Protein AF-Q6EVN4-F1 (afdb_monomer_lite)

Structure (mmCIF, N/CA/C/O backbone):
data_AF-Q6EVN4-F1
#
_entry.id   AF-Q6EVN4-F1
#
loop_
_atom_site.group_PDB
_atom_site.id
_atom_site.type_symbol
_atom_site.label_atom_id
_atom_site.label_alt_id
_atom_site.label_comp_id
_atom_site.label_asym_id
_atom_site.label_entity_id
_atom_site.label_seq_id
_atom_site.pdbx_PDB_ins_code
_atom_site.Cartn_x
_atom_site.Cartn_y
_atom_site.Cartn_z
_atom_site.occupancy
_atom_site.B_iso_or_equiv
_atom_site.auth_seq_id
_atom_site.auth_comp_id
_atom_site.auth_asym_id
_atom_site.auth_atom_id
_atom_site.pdbx_PDB_model_num
ATOM 1 N N . PRO A 1 1 ? 6.214 -28.997 -30.491 1.00 69.00 1 PRO A N 1
ATOM 2 C CA . PRO A 1 1 ? 6.802 -29.088 -29.128 1.00 69.00 1 PRO A CA 1
ATOM 3 C C . PRO A 1 1 ? 8.272 -28.618 -28.977 1.00 69.00 1 PRO A C 1
ATOM 5 O O . PRO A 1 1 ? 8.758 -28.568 -27.856 1.00 69.00 1 PRO A O 1
ATOM 8 N N . THR A 1 2 ? 8.975 -28.220 -30.045 1.00 82.94 2 THR A N 1
ATOM 9 C CA . THR A 1 2 ? 10.350 -27.669 -29.977 1.00 82.94 2 THR A CA 1
ATOM 10 C C . THR A 1 2 ? 10.381 -26.142 -29.859 1.00 82.94 2 THR A C 1
ATOM 12 O O . THR A 1 2 ? 11.181 -25.593 -29.108 1.00 82.94 2 THR A O 1
ATOM 15 N N . ILE A 1 3 ? 9.449 -25.460 -30.530 1.00 86.44 3 ILE A N 1
ATOM 16 C CA . ILE A 1 3 ? 9.327 -23.992 -30.560 1.00 86.44 3 ILE A CA 1
ATOM 17 C C . ILE A 1 3 ? 9.138 -23.411 -29.149 1.00 86.44 3 ILE A C 1
ATOM 19 O O . ILE A 1 3 ? 9.861 -22.502 -28.757 1.00 86.44 3 ILE A O 1
ATOM 23 N N . ILE A 1 4 ? 8.241 -23.994 -28.342 1.00 90.94 4 ILE A N 1
ATOM 24 C CA . ILE A 1 4 ? 7.965 -23.546 -26.961 1.00 90.94 4 ILE A CA 1
ATOM 25 C C . ILE A 1 4 ? 9.218 -23.638 -26.075 1.00 90.94 4 ILE A C 1
ATOM 27 O O . ILE A 1 4 ? 9.396 -22.829 -25.172 1.00 90.94 4 ILE A O 1
ATOM 31 N N . LYS A 1 5 ? 10.123 -24.581 -26.363 1.00 87.94 5 LYS A N 1
ATOM 32 C CA . LYS A 1 5 ? 11.373 -24.756 -25.614 1.00 87.94 5 LYS A CA 1
ATOM 33 C C . LYS A 1 5 ? 12.445 -23.729 -26.005 1.00 87.94 5 LYS A C 1
ATOM 35 O O . LYS A 1 5 ? 13.275 -23.387 -25.170 1.00 87.94 5 LYS A O 1
ATOM 40 N N . LEU A 1 6 ? 12.423 -23.229 -27.245 1.00 92.50 6 LEU A N 1
ATOM 41 C CA . LEU A 1 6 ? 13.373 -22.220 -27.733 1.00 92.50 6 LEU A CA 1
ATOM 42 C C . LEU A 1 6 ? 12.982 -20.783 -27.360 1.00 92.50 6 LEU A C 1
ATOM 44 O O . LEU A 1 6 ? 13.862 -19.938 -27.214 1.00 92.50 6 LEU A O 1
ATOM 48 N N . ILE A 1 7 ? 11.684 -20.506 -27.193 1.00 93.88 7 ILE A N 1
ATOM 49 C CA . ILE A 1 7 ? 11.160 -19.165 -26.887 1.00 93.88 7 ILE A CA 1
ATOM 50 C C . ILE A 1 7 ? 11.842 -18.529 -25.658 1.00 93.88 7 ILE A C 1
ATOM 52 O O . ILE A 1 7 ? 12.358 -17.418 -25.796 1.00 93.88 7 ILE A O 1
ATOM 56 N N . PRO A 1 8 ? 11.925 -19.196 -24.487 1.00 94.31 8 PRO A N 1
ATOM 57 C CA . PRO A 1 8 ? 12.566 -18.609 -23.312 1.00 94.31 8 PRO A CA 1
ATOM 58 C C . PRO A 1 8 ? 14.036 -18.271 -23.558 1.00 94.31 8 PRO A C 1
ATOM 60 O O . PRO A 1 8 ? 14.494 -17.216 -23.142 1.00 94.31 8 PRO A O 1
ATOM 63 N N . ILE A 1 9 ? 14.754 -19.134 -24.286 1.00 95.44 9 ILE A N 1
ATOM 64 C CA . ILE A 1 9 ? 16.184 -18.959 -24.565 1.00 95.44 9 ILE A CA 1
ATOM 65 C C . ILE A 1 9 ? 16.399 -17.688 -25.388 1.00 95.44 9 ILE A C 1
ATOM 67 O O . ILE A 1 9 ? 17.206 -16.849 -24.998 1.00 95.44 9 ILE A O 1
ATOM 71 N N . MET A 1 10 ? 15.628 -17.506 -26.464 1.00 95.31 10 MET A N 1
ATOM 72 C CA . MET A 1 10 ? 15.726 -16.318 -27.317 1.00 95.31 10 MET A CA 1
ATOM 73 C C . MET A 1 10 ? 15.418 -15.028 -26.547 1.00 95.31 10 MET A C 1
ATOM 75 O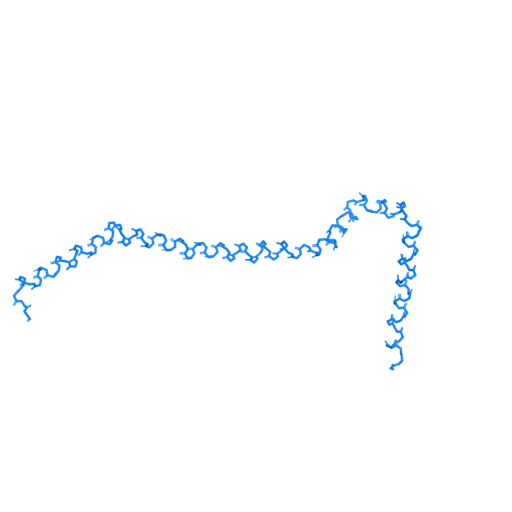 O . MET A 1 10 ? 16.160 -14.049 -26.650 1.00 95.31 10 MET A O 1
ATOM 79 N N . PHE A 1 11 ? 14.355 -15.022 -25.734 1.00 96.06 11 PHE A N 1
ATOM 80 C CA . PHE A 1 11 ? 13.997 -13.851 -24.930 1.00 96.06 11 PHE A CA 1
ATOM 81 C C . PHE A 1 11 ? 15.033 -13.544 -23.846 1.00 96.06 11 PHE A C 1
ATOM 83 O O . PHE A 1 11 ? 15.368 -12.378 -23.644 1.00 96.06 11 PHE A O 1
ATOM 90 N N . SER A 1 12 ? 15.588 -14.561 -23.184 1.00 96.62 12 SER A N 1
ATOM 91 C CA . SER A 1 12 ? 16.648 -14.374 -22.192 1.00 96.62 12 SER A CA 1
ATOM 92 C C . SER A 1 12 ? 17.928 -13.823 -22.817 1.00 96.62 12 SER A C 1
ATOM 94 O O . SER A 1 12 ? 18.504 -12.884 -22.269 1.00 96.62 12 SER A O 1
ATOM 96 N N . THR A 1 13 ? 18.359 -14.340 -23.975 1.00 96.50 13 THR A N 1
ATOM 97 C CA . THR A 1 13 ? 19.562 -13.834 -24.657 1.00 96.50 13 THR A CA 1
ATOM 98 C C . THR A 1 13 ? 19.379 -12.404 -25.153 1.00 96.50 13 THR A C 1
ATOM 100 O O . THR A 1 13 ? 20.280 -11.582 -24.991 1.00 96.50 13 THR A O 1
ATOM 103 N N . LEU A 1 14 ? 18.200 -12.073 -25.692 1.00 96.62 14 LEU A N 1
ATOM 104 C CA . LEU A 1 14 ? 17.875 -10.707 -26.107 1.00 96.62 14 LEU A CA 1
ATOM 105 C C . LEU A 1 14 ? 17.835 -9.753 -24.907 1.00 96.62 14 LEU A C 1
ATOM 107 O O . LEU A 1 14 ? 18.436 -8.683 -24.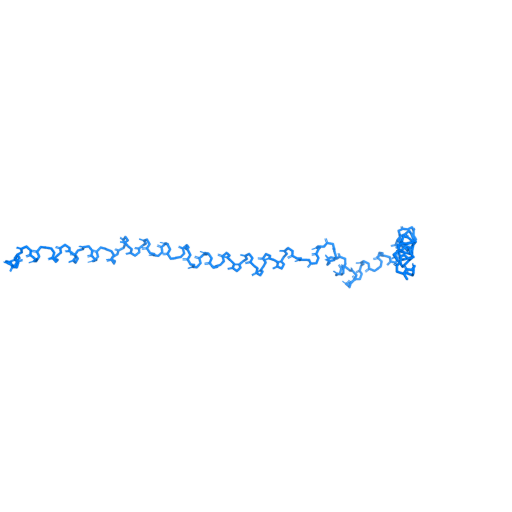955 1.00 96.62 14 LEU A O 1
ATOM 111 N N . GLY A 1 15 ? 17.188 -10.151 -23.808 1.00 96.12 15 GLY A N 1
ATOM 112 C CA . GLY A 1 15 ? 17.128 -9.354 -22.583 1.00 96.12 15 GLY A CA 1
ATOM 113 C C . GLY A 1 15 ? 18.510 -9.099 -21.978 1.00 96.12 15 GLY A C 1
ATOM 114 O O . GLY A 1 15 ? 18.813 -7.970 -21.596 1.00 96.12 15 GLY A O 1
ATOM 115 N N . ALA A 1 16 ? 19.376 -10.117 -21.957 1.00 95.19 16 ALA A N 1
ATOM 116 C CA . ALA A 1 16 ? 20.755 -9.985 -21.494 1.00 95.19 16 ALA A CA 1
ATOM 117 C C . ALA A 1 16 ? 21.567 -9.020 -22.372 1.00 95.19 16 ALA A C 1
ATOM 119 O O . ALA A 1 16 ? 22.263 -8.149 -21.849 1.00 95.19 16 ALA A O 1
ATOM 120 N N . PHE A 1 17 ? 21.433 -9.123 -23.698 1.00 94.44 17 PHE A N 1
ATOM 121 C CA . PHE A 1 17 ? 22.097 -8.214 -24.630 1.00 94.44 17 PHE A CA 1
ATOM 122 C C . PHE A 1 17 ? 21.640 -6.762 -24.432 1.00 94.44 17 PHE A C 1
ATOM 124 O O . PHE A 1 17 ? 22.471 -5.857 -24.354 1.00 94.44 17 PHE A O 1
ATOM 131 N N . VAL A 1 18 ? 20.333 -6.527 -24.280 1.00 91.88 18 VAL A N 1
ATOM 132 C CA . VAL A 1 18 ? 19.793 -5.187 -23.998 1.00 91.88 18 VAL A CA 1
ATOM 133 C C . VAL A 1 18 ? 20.313 -4.658 -22.661 1.00 91.88 18 VAL A C 1
ATOM 135 O O . VAL A 1 18 ? 20.802 -3.533 -22.607 1.00 91.88 18 VAL A O 1
ATOM 138 N N . ALA A 1 19 ? 20.279 -5.462 -21.596 1.00 90.88 19 ALA A N 1
ATOM 139 C CA . ALA A 1 19 ? 20.747 -5.050 -20.273 1.00 90.88 19 ALA A CA 1
ATOM 140 C C . ALA A 1 19 ? 22.237 -4.670 -20.263 1.00 90.88 19 ALA A C 1
ATOM 142 O O . ALA A 1 19 ? 22.617 -3.702 -19.600 1.00 90.88 19 ALA A O 1
ATOM 143 N N . TYR A 1 20 ? 23.072 -5.396 -21.013 1.00 90.12 20 TYR A N 1
ATOM 144 C CA . TYR A 1 20 ? 24.490 -5.075 -21.168 1.00 90.12 20 TYR A CA 1
ATOM 145 C C . TYR A 1 20 ? 24.694 -3.725 -21.867 1.00 90.12 20 TYR A C 1
ATOM 147 O O . TYR A 1 20 ? 25.389 -2.858 -21.338 1.00 90.12 20 TYR A O 1
ATOM 155 N N . ASN A 1 21 ? 24.032 -3.508 -23.009 1.00 87.50 21 ASN A N 1
ATOM 156 C CA . ASN A 1 21 ? 24.140 -2.250 -23.752 1.00 87.50 21 ASN A CA 1
ATOM 157 C C . ASN A 1 21 ? 23.633 -1.056 -22.930 1.00 87.50 21 ASN A C 1
ATOM 159 O O . ASN A 1 21 ? 24.285 -0.019 -22.886 1.00 87.50 21 ASN A O 1
ATOM 163 N N . VAL A 1 22 ? 22.504 -1.208 -22.234 1.00 86.06 22 VAL A N 1
ATOM 164 C CA . VAL A 1 22 ? 21.919 -0.154 -21.390 1.00 86.06 22 VAL A CA 1
ATOM 165 C C . VAL A 1 22 ? 22.858 0.221 -20.236 1.00 86.06 22 VAL A C 1
ATOM 167 O O . VAL A 1 22 ? 23.047 1.406 -19.977 1.00 86.06 22 VAL A O 1
ATOM 170 N N . ASN A 1 23 ? 23.500 -0.748 -19.575 1.00 83.62 23 ASN A N 1
ATOM 171 C CA . ASN A 1 23 ? 24.446 -0.450 -18.492 1.00 83.62 23 ASN A CA 1
ATOM 172 C C . ASN A 1 23 ? 25.765 0.159 -18.985 1.00 83.62 23 ASN A C 1
ATOM 174 O O . ASN A 1 23 ? 26.327 1.005 -18.298 1.00 83.62 23 ASN A O 1
ATOM 178 N N . PHE A 1 24 ? 26.272 -0.268 -20.145 1.00 81.00 24 PHE A N 1
ATOM 179 C CA . PHE A 1 24 ? 27.569 0.191 -20.645 1.00 81.00 24 PHE A CA 1
ATOM 180 C C . PHE A 1 24 ? 27.491 1.537 -21.389 1.00 81.00 24 PHE A C 1
ATOM 182 O O . PHE A 1 24 ? 28.377 2.372 -21.231 1.00 81.00 24 PHE A O 1
ATOM 189 N N . LEU A 1 25 ? 26.438 1.770 -22.184 1.00 65.50 25 LEU A N 1
ATOM 190 C CA . LEU A 1 25 ? 26.354 2.910 -23.113 1.00 65.50 25 LEU A CA 1
ATOM 191 C C . LEU A 1 25 ? 25.436 4.049 -22.651 1.00 65.50 25 LEU A C 1
ATOM 193 O O . LEU A 1 25 ? 25.597 5.175 -23.113 1.00 65.50 25 LEU A O 1
ATOM 197 N N . ALA A 1 26 ? 24.452 3.804 -21.783 1.00 64.69 26 ALA A N 1
ATOM 198 C CA . ALA A 1 26 ? 23.301 4.705 -21.680 1.00 64.69 26 ALA A CA 1
ATOM 199 C C . ALA A 1 26 ? 23.298 5.637 -20.454 1.00 64.69 26 ALA A C 1
ATOM 201 O O . ALA A 1 26 ? 22.232 5.944 -19.929 1.00 64.69 26 ALA A O 1
ATOM 202 N N . ASN A 1 27 ? 24.450 6.154 -20.016 1.00 69.94 27 ASN A N 1
ATOM 203 C CA . ASN A 1 27 ? 24.486 7.071 -18.867 1.00 69.94 27 ASN A CA 1
ATOM 204 C C . ASN A 1 27 ? 23.659 8.351 -19.087 1.00 69.94 27 ASN A C 1
ATOM 206 O O . ASN A 1 27 ? 22.833 8.683 -18.239 1.00 69.94 27 ASN A O 1
ATOM 210 N N . GLU A 1 28 ? 23.796 9.035 -20.227 1.00 77.44 28 GLU A N 1
ATOM 211 C CA . GLU A 1 28 ? 23.067 10.295 -20.452 1.00 77.44 28 GLU A CA 1
ATOM 212 C C . GLU A 1 28 ? 21.578 10.093 -20.755 1.00 77.44 28 GLU A C 1
ATOM 214 O O . GLU A 1 28 ? 20.733 10.789 -20.194 1.00 77.44 28 GLU A O 1
ATOM 219 N N . LEU A 1 29 ? 21.225 9.101 -21.580 1.00 78.25 29 LEU A N 1
ATOM 220 C CA . LEU A 1 29 ? 19.825 8.815 -21.915 1.00 78.25 29 LEU A CA 1
ATOM 221 C C . LEU A 1 29 ? 19.042 8.292 -20.705 1.00 78.25 29 LEU A C 1
ATOM 223 O O . LEU A 1 29 ? 17.913 8.724 -20.473 1.00 78.25 29 LEU A O 1
ATOM 227 N N . ILE A 1 30 ? 19.633 7.402 -19.897 1.00 82.12 30 ILE A N 1
ATOM 228 C CA . ILE A 1 30 ? 19.001 6.934 -18.655 1.00 82.12 30 ILE A CA 1
ATOM 229 C C . ILE A 1 30 ? 18.876 8.085 -17.662 1.00 82.12 30 ILE A C 1
ATOM 231 O O . ILE A 1 30 ? 17.857 8.177 -16.979 1.00 82.12 30 ILE A O 1
ATOM 235 N N . PHE A 1 31 ? 19.881 8.957 -17.558 1.00 82.88 31 PHE A N 1
ATOM 236 C CA . PHE A 1 31 ? 19.818 10.106 -16.664 1.00 82.88 31 PHE A CA 1
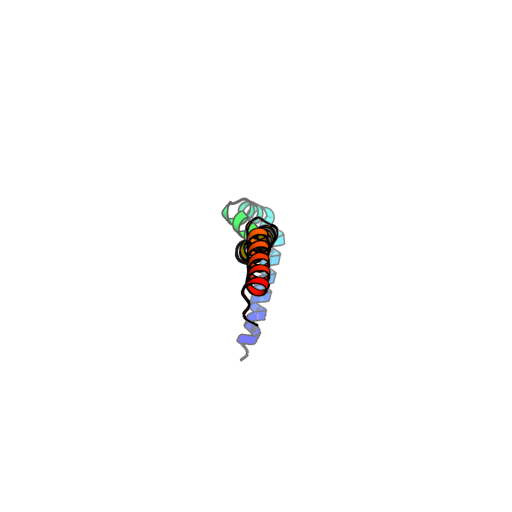ATOM 237 C C . PHE A 1 31 ? 18.713 11.079 -17.086 1.00 82.88 31 PHE A C 1
ATOM 239 O O . PHE A 1 31 ? 17.876 11.442 -16.258 1.00 82.88 31 PHE A O 1
ATOM 246 N N . ALA A 1 32 ? 18.621 11.410 -18.376 1.00 83.88 32 ALA A N 1
ATOM 247 C CA . ALA A 1 32 ? 17.541 12.230 -18.913 1.00 83.88 32 ALA A CA 1
ATOM 248 C C . ALA A 1 32 ? 16.169 11.603 -18.613 1.00 83.88 32 ALA A C 1
ATOM 250 O O . ALA A 1 32 ? 15.302 12.266 -18.046 1.00 83.88 32 ALA A O 1
ATOM 251 N N . LEU A 1 33 ? 16.000 10.302 -18.884 1.00 82.50 33 LEU A N 1
ATOM 252 C CA . LEU A 1 33 ? 14.761 9.571 -18.606 1.00 82.50 33 LEU A CA 1
ATOM 253 C C . LEU A 1 33 ? 14.410 9.556 -17.115 1.00 82.50 33 LEU A C 1
ATOM 255 O O . LEU A 1 33 ? 13.268 9.847 -16.766 1.00 82.50 33 LEU A O 1
ATOM 259 N N . LYS A 1 34 ? 15.372 9.280 -16.228 1.00 82.31 34 LYS A N 1
ATOM 260 C CA . LYS A 1 34 ? 15.168 9.298 -14.769 1.00 82.31 34 LYS A CA 1
ATOM 261 C C . LYS A 1 34 ? 14.759 10.674 -14.252 1.00 82.31 34 LYS A C 1
ATOM 263 O O . LYS A 1 34 ? 13.987 10.747 -13.303 1.00 82.31 34 LYS A O 1
ATOM 268 N N . THR A 1 35 ? 15.265 11.742 -14.863 1.00 85.31 35 THR A N 1
ATOM 269 C CA . THR A 1 35 ? 14.980 13.118 -14.433 1.00 85.31 35 THR A CA 1
ATOM 270 C C . THR A 1 35 ? 13.601 13.587 -14.904 1.00 85.31 35 THR A C 1
ATOM 272 O O . THR A 1 35 ? 13.004 14.472 -14.291 1.00 85.31 35 THR A O 1
ATOM 275 N N . THR A 1 36 ? 13.038 12.976 -15.955 1.00 92.62 36 THR A N 1
ATOM 276 C CA . THR A 1 36 ? 11.654 13.268 -16.351 1.00 92.62 36 THR A CA 1
ATOM 277 C C . THR A 1 36 ? 10.663 12.877 -15.253 1.00 92.62 36 THR A C 1
ATOM 279 O O . THR A 1 36 ? 10.838 11.877 -14.556 1.00 92.62 36 THR A O 1
ATOM 282 N N . SER A 1 37 ? 9.568 13.633 -15.131 1.00 90.44 37 SER A N 1
ATOM 283 C CA . SER A 1 37 ? 8.506 13.341 -14.155 1.00 90.44 37 SER A CA 1
ATOM 284 C C . SER A 1 37 ? 7.947 11.919 -14.314 1.00 90.44 37 SER A C 1
ATOM 286 O O . SER A 1 37 ? 7.775 11.202 -13.327 1.00 90.44 37 SER A O 1
ATOM 288 N N . PHE A 1 38 ? 7.746 11.475 -15.559 1.00 91.19 38 PHE A N 1
ATOM 289 C CA . PHE A 1 38 ? 7.246 10.136 -15.860 1.00 91.19 38 PHE A CA 1
ATOM 290 C C . PHE A 1 38 ? 8.253 9.038 -15.495 1.00 91.19 38 PHE A C 1
ATOM 292 O O . PHE A 1 38 ? 7.891 8.078 -14.814 1.00 91.19 38 PHE A O 1
ATOM 299 N N . GLY A 1 39 ? 9.521 9.185 -15.893 1.00 90.31 39 GLY A N 1
ATOM 300 C CA . GLY A 1 39 ? 10.559 8.203 -15.582 1.00 90.31 39 GLY A CA 1
ATOM 301 C C . GLY A 1 39 ? 10.856 8.113 -14.087 1.00 90.31 39 GLY A C 1
ATOM 302 O O . GLY A 1 39 ? 10.994 7.008 -13.566 1.00 90.31 39 GLY A O 1
ATOM 303 N N . ASN A 1 40 ? 10.851 9.239 -13.369 1.00 91.44 40 ASN A N 1
ATOM 304 C CA . ASN A 1 40 ? 10.948 9.250 -11.910 1.00 91.44 40 ASN A CA 1
ATOM 305 C C . ASN A 1 40 ? 9.739 8.556 -11.255 1.00 91.44 40 ASN A C 1
ATOM 307 O O . ASN A 1 40 ? 9.897 7.769 -10.323 1.00 91.44 40 ASN A O 1
ATOM 311 N N . GLY A 1 41 ? 8.529 8.795 -11.772 1.00 93.00 41 GLY A N 1
ATOM 312 C CA . GLY A 1 41 ? 7.309 8.124 -11.321 1.00 93.00 41 GLY A CA 1
ATOM 313 C C . GLY A 1 41 ? 7.378 6.604 -11.486 1.00 93.00 41 GLY A C 1
ATOM 314 O O . GLY A 1 41 ? 7.163 5.872 -10.519 1.00 93.00 41 GLY A O 1
ATOM 315 N N . LEU A 1 42 ? 7.752 6.128 -12.678 1.00 92.12 42 LEU A N 1
ATOM 316 C CA . LEU A 1 42 ? 7.954 4.704 -12.973 1.00 92.12 42 LEU A CA 1
ATOM 317 C C . LEU A 1 42 ? 9.069 4.088 -12.127 1.00 92.12 42 LEU A C 1
ATOM 319 O O . LEU A 1 42 ? 8.901 2.996 -11.585 1.00 92.12 42 LEU A O 1
ATOM 323 N N . TYR A 1 43 ? 10.190 4.792 -11.978 1.00 91.06 43 TYR A N 1
ATOM 324 C CA . TYR A 1 43 ? 11.299 4.343 -11.146 1.00 91.06 43 TYR A CA 1
ATOM 325 C C . TYR A 1 43 ? 10.861 4.189 -9.688 1.00 91.06 43 TYR A C 1
ATOM 327 O O . TYR A 1 43 ? 11.080 3.144 -9.082 1.00 91.06 43 TYR A O 1
ATOM 335 N N . CYS A 1 44 ? 10.175 5.191 -9.135 1.00 92.81 44 CYS A N 1
ATOM 336 C CA . CYS A 1 44 ? 9.647 5.154 -7.775 1.00 92.81 44 CYS A CA 1
ATOM 337 C C . CYS A 1 44 ? 8.634 4.013 -7.589 1.00 92.81 44 CYS A C 1
ATOM 339 O O . CYS A 1 44 ? 8.693 3.295 -6.592 1.00 92.81 44 CYS A O 1
ATOM 341 N N . PHE A 1 45 ? 7.751 3.807 -8.565 1.00 93.94 45 PHE A N 1
ATOM 342 C CA . PHE A 1 45 ? 6.757 2.737 -8.578 1.00 93.94 45 PHE A CA 1
ATOM 343 C C . PHE A 1 45 ? 7.385 1.341 -8.557 1.00 93.94 45 PHE A C 1
ATOM 345 O O . PHE A 1 45 ? 7.041 0.527 -7.698 1.00 93.94 45 PHE A O 1
ATOM 352 N N . LEU A 1 46 ? 8.328 1.069 -9.464 1.00 92.25 46 LEU A N 1
ATOM 353 C CA . LEU A 1 46 ? 8.999 -0.229 -9.548 1.00 92.25 46 LEU A CA 1
ATOM 354 C C . LEU A 1 46 ? 9.905 -0.463 -8.329 1.00 92.25 46 LEU A C 1
ATOM 356 O O . LEU A 1 46 ? 9.902 -1.555 -7.764 1.00 92.25 46 LEU A O 1
ATOM 360 N N . ASN A 1 47 ? 10.618 0.570 -7.868 1.00 92.50 47 ASN A N 1
ATOM 361 C CA . ASN A 1 47 ? 11.539 0.468 -6.734 1.00 92.50 47 ASN A CA 1
ATOM 362 C C . ASN A 1 47 ? 10.808 0.272 -5.393 1.00 92.50 47 ASN A C 1
ATOM 364 O O . ASN A 1 47 ? 11.283 -0.456 -4.526 1.00 92.50 47 ASN A O 1
ATOM 368 N N . LYS A 1 48 ? 9.620 0.866 -5.219 1.00 92.19 48 LYS A N 1
ATOM 369 C CA . LYS A 1 48 ? 8.786 0.696 -4.015 1.00 92.19 48 LYS A CA 1
ATOM 370 C C . LYS A 1 48 ? 7.853 -0.516 -4.085 1.00 92.19 48 LYS A C 1
ATOM 372 O O . LYS A 1 48 ? 6.824 -0.515 -3.413 1.00 92.19 48 LYS A O 1
ATOM 377 N N . ARG A 1 49 ? 8.174 -1.532 -4.900 1.00 91.94 49 ARG A N 1
ATOM 378 C CA . ARG A 1 49 ? 7.374 -2.765 -5.051 1.00 91.94 49 ARG A CA 1
ATOM 379 C C . ARG A 1 49 ? 5.895 -2.468 -5.321 1.00 91.94 49 ARG A C 1
ATOM 381 O O . ARG A 1 49 ? 5.012 -2.980 -4.638 1.00 91.94 49 ARG A O 1
ATOM 388 N N . TRP A 1 50 ? 5.628 -1.570 -6.270 1.00 92.44 50 TRP A N 1
ATOM 389 C CA . TRP A 1 50 ? 4.272 -1.134 -6.616 1.00 92.44 50 TRP A CA 1
ATOM 390 C C . TRP A 1 50 ? 3.483 -0.532 -5.430 1.00 92.44 50 TRP A C 1
ATOM 392 O O . TRP A 1 50 ? 2.258 -0.529 -5.414 1.00 92.44 50 TRP A O 1
ATOM 402 N N . PHE A 1 51 ? 4.162 -0.003 -4.406 1.00 94.44 51 PHE A N 1
ATOM 403 C CA . PHE A 1 51 ? 3.518 0.532 -3.200 1.00 94.44 51 PHE A CA 1
ATOM 404 C C . PHE A 1 51 ? 2.572 -0.464 -2.508 1.00 94.44 51 PHE A C 1
ATOM 406 O O . PHE A 1 51 ? 1.686 -0.046 -1.758 1.00 94.44 51 PHE A O 1
ATOM 413 N N . PHE A 1 52 ? 2.763 -1.768 -2.731 1.00 94.25 52 PHE A N 1
ATOM 414 C CA . PHE A 1 52 ? 1.869 -2.801 -2.220 1.00 94.25 52 PHE A CA 1
ATOM 415 C C . PHE A 1 52 ? 1.750 -2.735 -0.693 1.00 94.25 52 PHE A C 1
ATOM 417 O O . PHE A 1 52 ? 0.644 -2.774 -0.161 1.00 94.25 52 PHE A O 1
ATOM 424 N N . ASP A 1 53 ? 2.867 -2.500 0.001 1.00 93.25 53 ASP A N 1
ATOM 425 C CA . ASP A 1 53 ? 2.900 -2.327 1.458 1.00 93.25 53 ASP A CA 1
ATOM 426 C C . ASP A 1 53 ? 2.021 -1.159 1.929 1.00 93.25 53 ASP A C 1
ATOM 428 O O . ASP A 1 53 ? 1.299 -1.265 2.919 1.00 93.25 53 ASP A O 1
ATOM 432 N N . LYS A 1 54 ? 2.041 -0.035 1.200 1.00 94.06 54 LYS A N 1
ATOM 433 C CA . LYS A 1 54 ? 1.236 1.144 1.540 1.00 94.06 54 LYS A CA 1
ATOM 434 C C . LYS A 1 54 ? -0.248 0.881 1.312 1.00 94.06 54 LYS A C 1
ATOM 436 O O . LYS A 1 54 ? -1.053 1.220 2.172 1.00 94.06 54 LYS A O 1
ATOM 441 N N . VAL A 1 55 ? -0.598 0.264 0.183 1.00 95.81 55 VAL A N 1
ATOM 442 C CA . VAL A 1 55 ? -1.981 -0.130 -0.118 1.00 95.81 55 VAL A CA 1
ATOM 443 C C . VAL A 1 55 ? -2.486 -1.092 0.959 1.00 95.81 55 VAL A C 1
ATOM 445 O O . VAL A 1 55 ? -3.529 -0.858 1.559 1.00 95.81 55 VAL A O 1
ATOM 448 N N . PHE A 1 56 ? -1.716 -2.123 1.293 1.00 95.75 56 PHE A N 1
ATOM 449 C CA . PHE A 1 56 ? -2.080 -3.057 2.351 1.00 95.75 56 PHE A CA 1
ATOM 450 C C . PHE A 1 56 ? -2.291 -2.348 3.698 1.00 95.75 56 PHE A C 1
ATOM 452 O O . PHE A 1 56 ? -3.313 -2.540 4.360 1.00 95.75 56 PHE A O 1
ATOM 459 N N . ASN A 1 57 ? -1.363 -1.476 4.091 1.00 96.12 57 ASN A N 1
ATOM 460 C CA . ASN A 1 57 ? -1.440 -0.786 5.371 1.00 96.12 57 ASN A CA 1
ATOM 461 C C . ASN A 1 57 ? -2.622 0.197 5.448 1.00 96.12 57 ASN A C 1
ATOM 463 O O . ASN A 1 57 ? -3.342 0.240 6.446 1.00 96.12 57 ASN A O 1
ATOM 467 N N . ASP A 1 58 ? -2.854 0.978 4.394 1.00 96.00 58 ASP A N 1
ATOM 468 C CA . ASP A 1 58 ? -3.900 2.000 4.400 1.00 96.00 58 ASP A CA 1
ATOM 469 C C . ASP A 1 58 ? -5.308 1.402 4.242 1.00 96.00 58 ASP A C 1
ATOM 471 O O . ASP A 1 58 ? -6.237 1.889 4.886 1.00 96.00 58 ASP A O 1
ATOM 475 N N . PHE A 1 59 ? -5.479 0.340 3.447 1.00 94.94 59 PHE A N 1
ATOM 476 C CA . PHE A 1 59 ? -6.797 -0.261 3.210 1.00 94.94 59 PHE A CA 1
ATOM 477 C C . PHE A 1 59 ? -7.160 -1.350 4.218 1.00 94.94 59 PHE A C 1
ATOM 479 O O . PHE A 1 59 ? -8.295 -1.390 4.690 1.00 94.94 59 PHE A O 1
ATOM 486 N N . ILE A 1 60 ? -6.221 -2.235 4.557 1.00 95.31 60 ILE A N 1
ATOM 487 C CA . ILE A 1 60 ? -6.498 -3.373 5.439 1.00 95.31 60 ILE A CA 1
ATOM 488 C C . ILE A 1 60 ? -6.165 -2.980 6.874 1.00 95.31 60 ILE A C 1
ATOM 490 O O . ILE A 1 60 ? -7.066 -2.891 7.708 1.00 95.31 60 ILE A O 1
ATOM 494 N N . VAL A 1 61 ? -4.900 -2.672 7.167 1.00 96.50 61 VAL A N 1
ATOM 495 C CA . VAL A 1 61 ? -4.441 -2.492 8.556 1.00 96.50 61 VAL A CA 1
ATOM 496 C C . VAL A 1 61 ? -5.188 -1.360 9.260 1.00 96.50 61 VAL A C 1
ATOM 498 O O . VAL A 1 61 ? -5.745 -1.579 10.334 1.00 96.50 61 VAL A O 1
ATOM 501 N N . ARG A 1 62 ? -5.288 -0.167 8.658 1.00 95.50 62 ARG A N 1
ATOM 502 C CA . ARG A 1 62 ? -6.037 0.951 9.269 1.00 95.50 62 ARG A CA 1
ATOM 503 C C . ARG A 1 62 ? -7.512 0.628 9.500 1.00 95.50 62 ARG A C 1
ATOM 505 O O . ARG A 1 62 ? -8.060 1.043 10.519 1.00 95.50 62 ARG A O 1
ATOM 512 N N . SER A 1 63 ? -8.151 -0.091 8.577 1.00 93.69 63 SER A N 1
ATOM 513 C CA . SER A 1 63 ? -9.561 -0.475 8.705 1.00 93.69 63 SER A CA 1
ATOM 514 C C . SER A 1 63 ? -9.764 -1.416 9.895 1.00 93.69 63 SER A C 1
ATOM 516 O O . SER A 1 63 ? -10.603 -1.157 10.758 1.00 93.69 63 SER A O 1
ATOM 518 N N . PHE A 1 64 ? -8.916 -2.442 10.014 1.00 94.50 64 PHE A N 1
ATOM 519 C CA . PHE A 1 64 ? -8.938 -3.370 11.145 1.00 94.50 64 PHE A CA 1
ATOM 520 C C . PHE A 1 64 ? -8.616 -2.686 12.476 1.00 94.50 64 PHE A C 1
ATOM 522 O O . PHE A 1 64 ? -9.287 -2.951 13.472 1.00 94.50 64 PHE A O 1
ATOM 529 N N . LEU A 1 65 ? -7.645 -1.769 12.504 1.00 94.44 65 LEU A N 1
ATOM 530 C CA . LEU A 1 65 ? -7.324 -1.001 13.710 1.00 94.44 65 LEU A CA 1
ATOM 531 C C . LEU A 1 65 ? -8.504 -0.134 14.160 1.00 94.44 65 LEU A C 1
ATOM 533 O O . LEU A 1 65 ? -8.832 -0.106 15.345 1.00 94.44 65 LEU A O 1
ATOM 537 N N . ARG A 1 66 ? -9.180 0.540 13.223 1.00 93.31 66 ARG A N 1
ATOM 538 C CA . ARG A 1 66 ? -10.364 1.351 13.531 1.00 93.31 66 ARG A CA 1
ATOM 539 C C . ARG A 1 66 ? -11.520 0.490 14.034 1.00 93.31 66 ARG A C 1
ATOM 541 O O . ARG A 1 66 ? -12.186 0.875 14.990 1.00 93.31 66 ARG A O 1
ATOM 548 N N . PHE A 1 67 ? -11.733 -0.671 13.419 1.00 93.50 67 PHE A N 1
ATOM 549 C CA . PHE A 1 67 ? -12.729 -1.635 13.874 1.00 93.50 67 PHE A CA 1
ATOM 550 C C . PHE A 1 67 ? -12.431 -2.123 15.299 1.00 93.50 67 PHE A C 1
ATOM 552 O O . PHE A 1 67 ? -13.304 -2.053 16.160 1.00 93.50 67 PHE A O 1
ATOM 559 N N . GLY A 1 68 ? -11.193 -2.541 15.577 1.00 91.75 68 GLY A N 1
ATOM 560 C CA . GLY A 1 68 ? -10.783 -2.983 16.912 1.00 91.75 68 GLY A CA 1
ATOM 561 C C . GLY A 1 68 ? -10.938 -1.891 17.973 1.00 91.75 68 GLY A C 1
ATOM 562 O O . GLY A 1 68 ? -11.383 -2.165 19.085 1.00 91.75 68 GLY A O 1
ATOM 563 N N . TYR A 1 69 ? -10.641 -0.637 17.626 1.00 92.69 69 TYR A N 1
ATOM 564 C CA . TYR A 1 69 ? -10.834 0.498 18.527 1.00 92.69 69 TYR A CA 1
ATOM 565 C C . TYR A 1 69 ? -12.315 0.762 18.846 1.00 92.69 69 TYR A C 1
ATOM 567 O O . TYR A 1 69 ? -12.688 0.857 20.015 1.00 92.69 69 TYR A O 1
ATOM 575 N N . GLU A 1 70 ? -13.168 0.857 17.822 1.00 90.12 70 GLU A N 1
ATOM 576 C CA . GLU A 1 70 ? -14.592 1.172 18.000 1.00 90.12 70 GLU A CA 1
ATOM 577 C C . GLU A 1 70 ? -15.378 0.034 18.661 1.00 90.12 70 GLU A C 1
ATOM 579 O O . GLU A 1 70 ? -16.315 0.303 19.411 1.00 90.12 70 GLU A O 1
ATOM 584 N N . VAL A 1 71 ? -15.013 -1.225 18.400 1.00 87.00 71 VAL A N 1
ATOM 585 C CA . VAL A 1 71 ? -15.733 -2.384 18.941 1.00 87.00 71 VAL A CA 1
ATOM 586 C C . VAL A 1 71 ? -15.182 -2.809 20.289 1.00 87.00 71 VAL A C 1
ATOM 588 O O . VAL A 1 71 ? -15.949 -2.935 21.234 1.00 87.00 71 VAL A O 1
ATOM 591 N N . SER A 1 72 ? -13.877 -3.051 20.405 1.00 86.12 72 SER A N 1
ATOM 592 C CA . SER A 1 72 ? -13.317 -3.613 21.635 1.00 86.12 72 SER A CA 1
ATOM 593 C C . SER A 1 72 ? -13.070 -2.525 22.669 1.00 86.12 72 SER A C 1
ATOM 595 O O . SER A 1 72 ? -13.699 -2.528 23.722 1.00 86.12 72 SER A O 1
ATOM 597 N N . PHE A 1 73 ? -12.192 -1.569 22.368 1.00 85.94 73 PHE A N 1
ATOM 598 C CA . PHE A 1 73 ? -11.734 -0.595 23.364 1.00 85.94 73 PHE A CA 1
ATOM 599 C C . PHE A 1 73 ? -12.851 0.338 23.817 1.00 85.94 73 PHE A C 1
ATOM 601 O O . PHE A 1 73 ? -13.087 0.502 25.010 1.00 85.94 73 PHE A O 1
ATOM 608 N N . LYS A 1 74 ? -13.607 0.893 22.868 1.00 89.06 74 LYS A N 1
ATOM 609 C CA . LYS A 1 74 ? -14.691 1.818 23.197 1.00 89.06 74 LYS A CA 1
ATOM 610 C C . LYS A 1 74 ? -15.834 1.146 23.955 1.00 89.06 74 LYS A C 1
ATOM 612 O O . LYS A 1 74 ? -16.409 1.780 24.838 1.00 89.06 74 LYS A O 1
ATOM 617 N N . ALA A 1 75 ? -16.182 -0.099 23.620 1.00 86.44 75 ALA A N 1
ATOM 618 C CA . ALA A 1 75 ? -17.218 -0.827 24.350 1.00 86.44 75 ALA A CA 1
ATOM 619 C C . ALA A 1 75 ? -16.739 -1.239 25.744 1.00 86.44 75 ALA A C 1
ATOM 621 O O . ALA A 1 75 ? -17.513 -1.154 26.692 1.00 86.44 75 ALA A O 1
ATOM 622 N N . LEU A 1 76 ? -15.472 -1.640 25.881 1.00 88.19 76 LEU A N 1
ATOM 623 C CA . LEU A 1 76 ? -14.895 -2.033 27.162 1.00 88.19 76 LEU A CA 1
ATOM 624 C C . LEU A 1 76 ? -14.825 -0.841 28.120 1.00 88.19 76 LEU A C 1
ATOM 626 O O . LEU A 1 76 ? -15.345 -0.937 29.228 1.00 88.19 76 LEU A O 1
ATOM 630 N N . ASP A 1 77 ? -14.279 0.294 27.685 1.00 88.12 77 ASP A N 1
ATOM 631 C CA . ASP A 1 77 ? -14.141 1.475 28.543 1.00 88.12 77 ASP A CA 1
ATOM 632 C C . ASP A 1 77 ? -15.507 2.047 28.943 1.00 88.12 77 ASP A C 1
ATOM 634 O O . ASP A 1 77 ? -15.753 2.316 30.120 1.00 88.12 77 ASP A O 1
ATOM 638 N N . LYS A 1 78 ? -16.439 2.188 27.988 1.00 87.00 78 LYS A N 1
ATOM 639 C CA . LYS A 1 78 ? -17.794 2.670 28.296 1.00 87.00 78 LYS A CA 1
ATOM 640 C C . LYS A 1 78 ? -18.569 1.690 29.167 1.00 87.00 78 LYS A C 1
ATOM 642 O O . LYS A 1 78 ? -19.192 2.118 30.131 1.00 87.00 78 LYS A O 1
ATOM 647 N N . GLY A 1 79 ? -18.501 0.394 28.864 1.00 87.31 79 GLY A N 1
ATOM 648 C CA . GLY A 1 79 ? -19.173 -0.641 29.644 1.00 87.31 79 GLY A CA 1
ATOM 649 C C . GLY A 1 79 ? -18.646 -0.709 31.076 1.00 87.31 79 GLY A C 1
ATOM 650 O O . GLY A 1 79 ? -19.433 -0.754 32.017 1.00 87.31 79 GLY A O 1
ATOM 651 N N . ALA A 1 80 ? -17.325 -0.633 31.264 1.00 89.19 80 ALA A N 1
ATOM 652 C CA . ALA A 1 80 ? -16.718 -0.589 32.591 1.00 89.19 80 ALA A CA 1
ATOM 653 C C . ALA A 1 80 ? -17.175 0.647 33.385 1.00 89.19 80 ALA A C 1
ATOM 655 O O . ALA A 1 80 ? -17.557 0.523 34.550 1.00 89.19 80 ALA A O 1
ATOM 656 N N . ILE A 1 81 ? -17.198 1.826 32.752 1.00 89.69 81 ILE A N 1
ATOM 657 C CA . ILE A 1 81 ? -17.669 3.065 33.387 1.00 89.69 81 ILE A CA 1
ATOM 658 C C . ILE A 1 81 ? -19.169 3.003 33.705 1.00 89.69 81 ILE A C 1
ATOM 660 O O . ILE A 1 81 ? -19.574 3.469 34.763 1.00 89.69 81 ILE A O 1
ATOM 664 N N . GLU A 1 82 ? -20.008 2.423 32.847 1.00 91.38 82 GLU A N 1
ATOM 665 C CA . GLU A 1 82 ? -21.449 2.286 33.105 1.00 91.38 82 GLU A CA 1
ATOM 666 C C . GLU A 1 82 ? -21.748 1.325 34.263 1.00 91.38 82 GLU A C 1
ATOM 668 O O . GLU A 1 82 ? -22.605 1.615 35.103 1.00 91.38 82 GLU A O 1
ATOM 673 N N . ILE A 1 83 ? -21.014 0.209 34.343 1.00 89.06 83 ILE A N 1
ATOM 674 C CA . ILE A 1 83 ? -21.146 -0.773 35.427 1.00 89.06 83 ILE A CA 1
ATOM 675 C C . ILE A 1 83 ? -20.694 -0.183 36.768 1.00 89.06 83 ILE A C 1
ATOM 677 O O . ILE A 1 83 ? -21.337 -0.427 37.784 1.00 89.06 83 ILE A O 1
ATOM 681 N N . LEU A 1 84 ? -19.608 0.591 36.799 1.00 90.50 84 LEU A N 1
ATOM 682 C CA . LEU A 1 84 ? -19.126 1.224 38.036 1.00 90.50 84 LEU A CA 1
ATOM 683 C C . LEU A 1 84 ? -19.821 2.557 38.345 1.00 90.50 84 LEU A C 1
ATOM 685 O O . LEU A 1 84 ? -19.737 3.065 39.462 1.00 90.50 84 LEU A O 1
ATOM 689 N N . GLY A 1 85 ? -20.484 3.139 37.353 1.00 89.94 85 GLY A N 1
ATOM 690 C CA . GLY A 1 85 ? -21.125 4.436 37.439 1.00 89.94 85 GLY A CA 1
ATOM 691 C C . GLY A 1 85 ? -22.521 4.397 38.068 1.00 89.94 85 GLY A C 1
ATOM 692 O O . GLY A 1 85 ? -22.956 3.394 38.642 1.00 89.94 85 GLY A O 1
ATOM 693 N N . PRO A 1 86 ? -23.278 5.499 37.926 1.00 89.50 86 PRO A N 1
ATOM 694 C CA . PRO A 1 86 ? -24.604 5.642 38.523 1.00 89.50 86 PRO A CA 1
ATOM 695 C C . PRO A 1 86 ? -25.584 4.544 38.101 1.00 89.50 86 PRO A C 1
ATOM 697 O O . PRO A 1 86 ? -26.446 4.163 38.889 1.00 89.50 86 PRO A O 1
ATOM 700 N N . TYR A 1 87 ? -25.443 4.0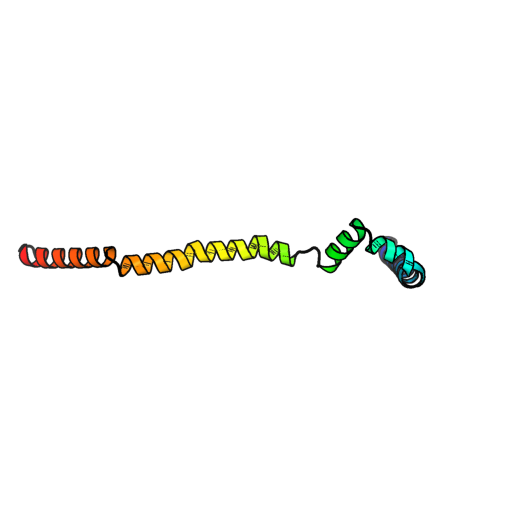14 36.879 1.00 91.62 87 TYR A N 1
ATOM 701 C CA . TYR A 1 87 ? -26.299 2.945 36.376 1.00 91.62 87 TYR A CA 1
ATOM 702 C C . TYR A 1 87 ? -26.121 1.653 37.181 1.00 91.62 87 TYR A C 1
ATOM 704 O O . TYR A 1 87 ? -27.102 1.153 37.737 1.00 91.62 87 TYR A O 1
ATOM 712 N N . GLY A 1 88 ? -24.890 1.154 37.335 1.00 92.31 88 GLY A N 1
ATOM 713 C CA . GLY A 1 88 ? -24.633 -0.032 38.155 1.00 92.31 88 GLY A CA 1
ATOM 714 C C . GLY A 1 88 ? -25.005 0.156 39.626 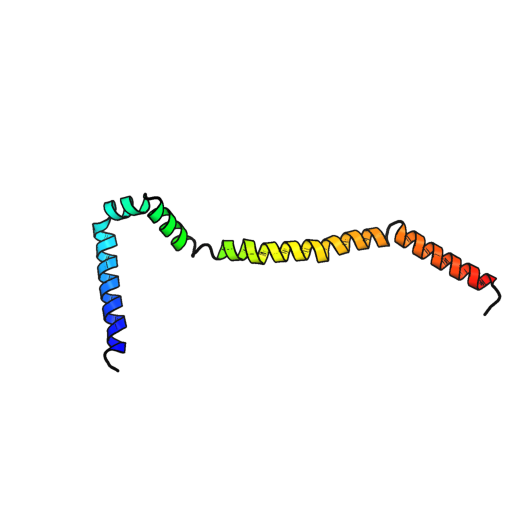1.00 92.31 88 GLY A C 1
ATOM 715 O O . GLY A 1 88 ? -25.601 -0.741 40.222 1.00 92.31 88 GLY A O 1
ATOM 716 N N . ILE A 1 89 ? -24.766 1.345 40.190 1.00 93.31 89 ILE A N 1
ATOM 717 C CA . ILE A 1 89 ? -25.200 1.686 41.555 1.00 93.31 89 ILE A CA 1
ATOM 718 C C . ILE A 1 89 ? -26.733 1.644 41.663 1.00 93.31 89 ILE A C 1
ATOM 720 O O . ILE A 1 89 ? -27.282 1.029 42.572 1.00 93.31 89 ILE A O 1
ATOM 724 N N . SER A 1 90 ? -27.458 2.245 40.718 1.00 94.12 90 SER A N 1
ATOM 725 C CA . SER A 1 90 ? -28.927 2.231 40.736 1.00 94.12 90 SER A CA 1
ATOM 726 C C . SER A 1 90 ? -29.496 0.813 40.622 1.00 94.12 90 SER A C 1
ATOM 728 O O . SER A 1 90 ? -30.484 0.483 41.283 1.00 94.12 90 SER A O 1
ATOM 730 N N . TYR A 1 91 ? -28.846 -0.050 39.835 1.00 94.38 91 TYR A N 1
ATOM 731 C CA . TYR A 1 91 ? -29.242 -1.442 39.668 1.00 94.38 91 TYR A CA 1
ATOM 732 C C . TYR A 1 91 ? -29.061 -2.240 40.966 1.00 94.38 91 TYR A C 1
ATOM 734 O O . TYR A 1 91 ? -29.984 -2.947 41.374 1.00 94.38 91 TYR A O 1
ATOM 742 N N . THR A 1 92 ? -27.922 -2.090 41.652 1.00 93.12 92 THR A N 1
ATOM 743 C CA . THR A 1 92 ? -27.654 -2.791 42.920 1.00 93.12 92 THR A CA 1
ATOM 744 C C . THR A 1 92 ? -28.574 -2.322 44.044 1.00 93.12 92 THR A C 1
ATOM 746 O O . THR A 1 92 ? -29.144 -3.157 44.746 1.00 93.12 92 THR A O 1
ATOM 749 N N . PHE A 1 93 ? -28.806 -1.012 44.175 1.00 94.31 93 PHE A N 1
ATOM 750 C CA . PHE A 1 93 ? -29.762 -0.471 45.147 1.00 94.31 93 PHE A CA 1
ATOM 751 C C . PHE A 1 93 ? -31.189 -0.959 44.889 1.00 94.31 93 PHE A C 1
ATOM 753 O O . PHE A 1 93 ? -31.899 -1.307 45.834 1.00 94.31 93 PHE A O 1
ATOM 760 N N . ARG A 1 94 ? -31.616 -1.027 43.621 1.00 94.69 94 ARG A N 1
ATOM 761 C CA . ARG A 1 94 ? -32.941 -1.549 43.264 1.00 94.69 94 ARG A CA 1
ATOM 762 C C . ARG A 1 94 ? -33.092 -3.017 43.655 1.00 94.69 94 ARG A C 1
ATOM 764 O O . ARG A 1 94 ? -34.146 -3.396 44.162 1.00 94.69 94 ARG A O 1
ATOM 771 N N . GLU A 1 95 ? -32.061 -3.827 43.437 1.00 94.62 95 GLU A N 1
ATOM 772 C CA . GLU A 1 95 ? -32.096 -5.248 43.782 1.00 94.62 95 GLU A CA 1
ATOM 773 C C . GLU A 1 95 ? -32.113 -5.465 45.301 1.00 94.62 95 GLU A C 1
ATOM 775 O O . GLU A 1 95 ? -32.925 -6.242 45.803 1.00 94.62 95 GLU A O 1
ATOM 780 N N . LEU A 1 96 ? -31.315 -4.696 46.050 1.00 93.88 96 LEU A N 1
ATOM 781 C CA . LEU A 1 96 ? -31.351 -4.671 47.516 1.00 93.88 96 LEU A CA 1
ATOM 782 C C . LEU A 1 96 ? -32.735 -4.277 48.046 1.00 93.88 96 LEU A C 1
ATOM 784 O O . LEU A 1 96 ? -33.286 -4.960 48.909 1.00 93.88 96 LEU A O 1
ATOM 788 N N . ALA A 1 97 ? -33.336 -3.218 47.499 1.00 94.31 97 ALA A N 1
ATOM 789 C CA . ALA A 1 97 ? -34.675 -2.784 47.888 1.00 94.31 97 ALA A CA 1
ATOM 790 C C . ALA A 1 97 ? -35.727 -3.877 47.630 1.00 94.31 97 ALA A C 1
ATOM 792 O O . ALA A 1 97 ? -36.599 -4.112 48.468 1.00 94.31 97 ALA A O 1
ATOM 793 N N . LYS A 1 98 ? -35.617 -4.596 46.505 1.00 93.62 98 LYS A N 1
ATOM 794 C CA . LYS A 1 98 ? -36.480 -5.741 46.183 1.00 93.62 98 LYS A CA 1
ATOM 795 C C . LYS A 1 98 ? -36.331 -6.877 47.192 1.00 93.62 98 LYS A C 1
ATOM 797 O O . LYS A 1 98 ? -37.338 -7.442 47.614 1.00 93.62 98 LYS A O 1
ATOM 802 N N . GLN A 1 99 ? -35.102 -7.202 47.591 1.00 92.94 99 GLN A N 1
ATOM 803 C CA . GLN A 1 99 ? -34.835 -8.244 48.586 1.00 92.94 99 GLN A CA 1
ATOM 804 C C . GLN A 1 99 ? -35.418 -7.879 49.957 1.00 92.94 99 GLN A C 1
ATOM 806 O O . GLN A 1 99 ? -36.104 -8.701 50.563 1.00 92.94 99 GLN A O 1
ATOM 811 N N . ILE A 1 100 ? -35.225 -6.635 50.406 1.00 92.38 100 ILE A N 1
ATOM 812 C CA . ILE A 1 100 ? -35.796 -6.129 51.666 1.00 92.38 100 ILE A CA 1
ATOM 813 C C . ILE A 1 100 ? -37.328 -6.165 51.615 1.00 92.38 100 ILE A C 1
ATOM 815 O O . ILE A 1 100 ? -37.971 -6.667 52.536 1.00 92.38 100 ILE A O 1
ATOM 819 N N . SER A 1 101 ? -37.920 -5.695 50.515 1.00 91.56 101 SER A N 1
ATOM 820 C CA . SER A 1 101 ? -39.372 -5.711 50.328 1.00 91.56 101 SER A CA 1
ATOM 821 C C . SER A 1 101 ? -39.935 -7.135 50.331 1.00 91.56 101 SER A C 1
ATOM 823 O O . SER A 1 101 ? -40.961 -7.376 50.962 1.00 91.56 101 SER A O 1
ATOM 825 N N . LYS A 1 102 ? -39.247 -8.100 49.704 1.00 90.81 102 LYS A N 1
ATOM 826 C CA . LYS A 1 102 ? -39.659 -9.509 49.717 1.00 90.81 102 LYS A CA 1
ATOM 827 C C . LYS A 1 102 ? -39.654 -10.084 51.135 1.00 90.81 102 LYS A C 1
ATOM 829 O O . LYS A 1 102 ? -40.636 -10.712 51.518 1.00 90.81 102 LYS A O 1
ATOM 834 N N . LEU A 1 103 ? -38.617 -9.800 51.929 1.00 87.12 103 LEU A N 1
ATOM 835 C CA . LEU A 1 103 ? -38.543 -10.211 53.339 1.00 87.12 103 LEU A CA 1
ATOM 836 C C . LEU A 1 103 ? -39.701 -9.644 54.176 1.00 87.12 103 LEU A C 1
ATOM 838 O O . LEU A 1 103 ? -40.216 -10.336 55.049 1.00 87.12 103 LEU A O 1
ATOM 842 N N . GLN A 1 104 ? -40.133 -8.409 53.903 1.00 81.69 104 GLN A N 1
ATOM 843 C CA . GLN A 1 104 ? -41.243 -7.767 54.621 1.00 81.69 104 GLN A CA 1
ATOM 844 C C . GLN A 1 104 ? -42.637 -8.123 54.083 1.00 81.69 104 GLN A C 1
ATOM 846 O O . GLN A 1 104 ? -43.621 -7.940 54.793 1.00 81.69 104 GLN A O 1
ATOM 851 N N . SER A 1 105 ? -42.747 -8.628 52.851 1.00 81.12 105 SER A N 1
ATOM 852 C CA . SER A 1 105 ? -44.037 -8.887 52.192 1.00 81.12 105 SER A CA 1
ATOM 853 C C . SER A 1 105 ? -44.839 -10.051 52.784 1.00 81.12 105 SER A C 1
ATOM 855 O O . SER A 1 105 ? -45.997 -10.239 52.422 1.00 81.12 105 SER A O 1
ATOM 857 N N . GLY A 1 106 ? -44.237 -10.848 53.673 1.00 70.69 106 GLY A N 1
ATOM 858 C CA . GLY A 1 106 ? -44.890 -11.995 54.311 1.00 70.69 106 GLY A CA 1
ATOM 859 C C . GLY A 1 106 ? -45.195 -13.167 53.370 1.00 70.69 106 GLY A C 1
ATOM 860 O O . GLY A 1 10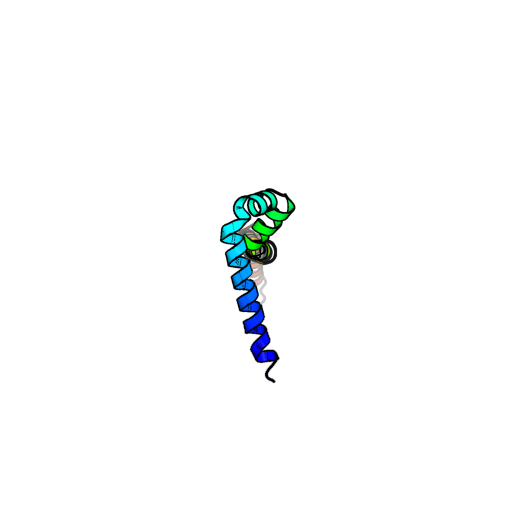6 ? -45.686 -14.192 53.833 1.00 70.69 106 GLY A O 1
ATOM 861 N N . PHE A 1 107 ? -44.885 -13.046 52.075 1.00 62.59 107 PHE A N 1
ATOM 862 C CA . PHE A 1 107 ? -44.947 -14.135 51.105 1.00 62.59 107 PHE A CA 1
ATOM 863 C C . PHE A 1 107 ? -43.607 -14.881 51.095 1.00 62.59 107 PHE A C 1
ATOM 865 O O . PHE A 1 107 ? -42.624 -14.415 50.511 1.00 62.59 107 PHE A O 1
ATOM 872 N N . VAL A 1 108 ? -43.579 -16.032 51.772 1.00 55.62 108 VAL A N 1
ATOM 873 C CA . VAL A 1 108 ? -42.627 -17.116 51.481 1.00 55.62 108 VAL A CA 1
ATOM 874 C C . VAL A 1 108 ? -43.151 -17.897 50.286 1.00 55.62 108 VAL A C 1
ATOM 876 O O . VAL A 1 108 ? -44.358 -18.225 50.299 1.00 55.62 108 VAL A O 1
#

pLDDT: mean 89.24, std 7.69, range [55.62, 96.62]

Foldseek 3Di:
DVVVVCVVVVVVVVVVVVVVCCVPPPPPVLVVQCPDPVSVVVCCCVVCVNCVVVCCCVPPVVVVVVVCCVPPVVCVVVVVCCCVDPNVVVVVVVVVVVVVCVVVVPDD

Radius of gyration: 35.45 Å; chains: 1; bounding box: 72×42×85 Å

Sequence (108 aa):
PTIIKLIPIMFSTLGAFVAYNVNFLANELIFALKTTSFGNGLYCFLNKRWFFDKVFNDFIVRSFLRFGYEVSFKALDKGAIEILGPYGISYTFRELAKQISKLQSGFV

InterPro domains:
  IPR010934 NADH dehydrogenase subunit 5, C-terminal [PF06455] (1-106)

Secondary structure (DSSP, 8-state):
--HHHHHHHHHHHHHHHHHHHHHHH-HHHHHHHHHSHHHHHHHHHHHTGGGHHHHIIIIIIHHHHHHHIIIIIHHHHHHHHHHHSHHHHHHHHHHHHHHHHHHHS---

Organism: NCBI:txid41834